Protein AF-A0A528TEJ8-F1 (afdb_monomer)

pLDDT: mean 92.97, std 4.84, range [78.0, 98.19]

Radius of gyration: 12.5 Å; Cα contacts (8 Å, |Δi|>4): 80; chains: 1; bounding box: 31×21×37 Å

Structure (mmCIF, N/CA/C/O backbone):
data_AF-A0A528TEJ8-F1
#
_entry.id   AF-A0A528TEJ8-F1
#
loop_
_atom_site.group_PDB
_atom_site.id
_atom_site.type_symbol
_atom_site.label_atom_id
_atom_site.label_alt_id
_atom_site.label_comp_id
_atom_site.label_asym_id
_atom_site.label_entity_id
_atom_site.label_seq_id
_atom_site.pdbx_PDB_ins_code
_atom_site.Car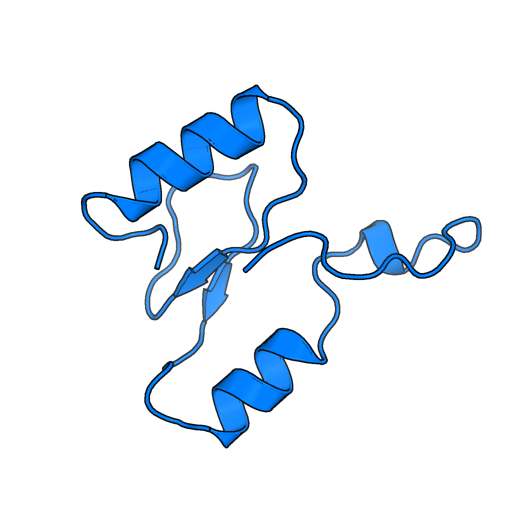tn_x
_atom_site.Cartn_y
_atom_site.Cartn_z
_atom_site.occupancy
_atom_site.B_iso_or_equiv
_atom_site.auth_seq_id
_atom_site.auth_comp_id
_atom_site.auth_asym_id
_atom_site.auth_atom_id
_atom_site.pdbx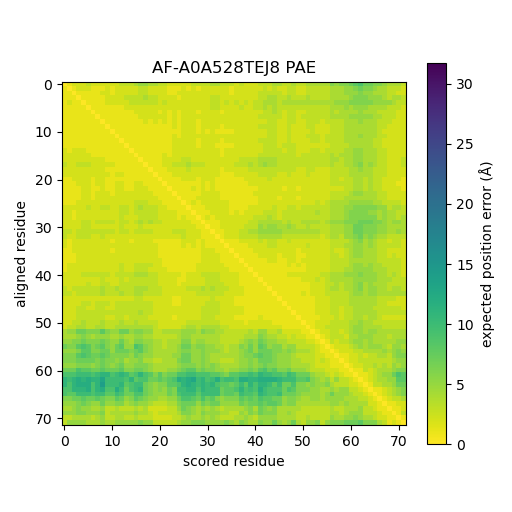_PDB_model_num
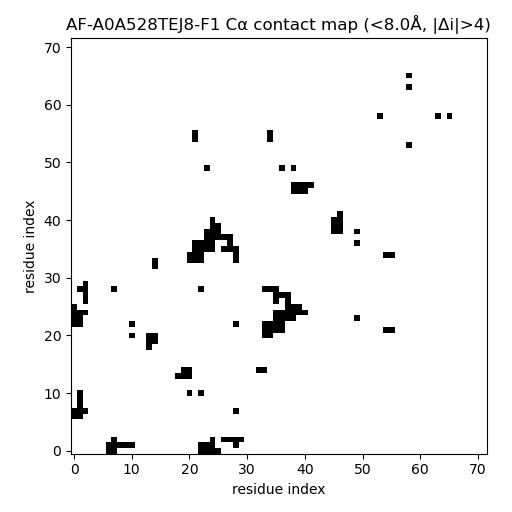ATOM 1 N N . GLY A 1 1 ? 0.134 -1.560 -6.949 1.00 94.69 1 GLY A N 1
ATOM 2 C CA . GLY A 1 1 ? 0.192 -0.665 -8.121 1.00 94.69 1 GLY A CA 1
ATOM 3 C C . GLY A 1 1 ? -1.125 0.060 -8.332 1.00 94.69 1 GLY A C 1
ATOM 4 O O . GLY A 1 1 ? -1.738 -0.061 -9.391 1.00 94.69 1 GLY A O 1
ATOM 5 N N . GLY A 1 2 ? -1.587 0.791 -7.321 1.00 96.56 2 GLY A N 1
ATOM 6 C CA . GLY A 1 2 ? -2.850 1.525 -7.317 1.00 96.56 2 GLY A CA 1
ATOM 7 C C . GLY A 1 2 ? -2.865 2.756 -8.220 1.00 96.56 2 GLY A C 1
ATOM 8 O O . GLY A 1 2 ? -3.928 3.170 -8.652 1.00 96.56 2 GLY A O 1
ATOM 9 N N . SER A 1 3 ? -1.718 3.328 -8.580 1.00 96.25 3 SER A N 1
ATOM 10 C CA . SER A 1 3 ? -1.633 4.468 -9.505 1.00 96.25 3 SER A CA 1
ATOM 11 C C . SER A 1 3 ? -1.930 4.077 -10.964 1.00 96.25 3 SER A C 1
ATOM 13 O O . SER A 1 3 ? -2.237 4.929 -11.804 1.00 96.25 3 SER A O 1
ATOM 15 N N . GLY A 1 4 ? -1.878 2.777 -11.280 1.00 95.69 4 GLY A N 1
ATOM 16 C CA . GLY A 1 4 ? -2.131 2.221 -12.608 1.00 95.69 4 GLY A CA 1
ATOM 17 C C . GLY A 1 4 ? -3.607 2.225 -13.025 1.00 95.69 4 GLY A C 1
ATOM 18 O O . GLY A 1 4 ? -4.473 2.767 -12.342 1.00 95.69 4 GLY A O 1
ATOM 19 N N . LYS A 1 5 ? -3.905 1.607 -14.176 1.00 96.25 5 LYS A N 1
ATOM 20 C CA . LYS A 1 5 ? -5.255 1.607 -14.775 1.00 96.25 5 LYS A CA 1
ATOM 21 C C . LYS A 1 5 ? -6.285 0.858 -13.931 1.00 96.25 5 LYS A C 1
ATOM 23 O O . LYS A 1 5 ? -7.266 1.454 -13.525 1.00 96.25 5 LYS A O 1
ATOM 28 N N . ALA A 1 6 ? -6.070 -0.431 -13.674 1.00 96.50 6 ALA A N 1
ATOM 29 C CA . ALA A 1 6 ? -7.014 -1.235 -12.896 1.00 96.50 6 ALA A CA 1
ATOM 30 C C . ALA A 1 6 ? -6.872 -0.974 -11.390 1.00 96.50 6 ALA A C 1
ATOM 32 O O . ALA A 1 6 ? -7.868 -0.820 -10.688 1.00 96.50 6 ALA A O 1
ATOM 33 N N . GLY A 1 7 ? -5.626 -0.853 -10.915 1.00 96.56 7 GLY A N 1
ATOM 34 C CA . GLY A 1 7 ? -5.316 -0.698 -9.495 1.00 96.56 7 GLY A CA 1
ATOM 35 C C . GLY A 1 7 ? -6.048 0.466 -8.829 1.00 96.56 7 GLY A C 1
ATOM 36 O O . GLY A 1 7 ? -6.542 0.293 -7.722 1.00 96.56 7 GLY A O 1
ATOM 37 N N . ARG A 1 8 ? -6.207 1.614 -9.505 1.00 96.50 8 ARG A N 1
ATOM 38 C CA . ARG A 1 8 ? -6.901 2.778 -8.919 1.00 96.50 8 ARG A CA 1
ATOM 39 C C . ARG A 1 8 ? -8.358 2.488 -8.579 1.00 96.50 8 ARG A C 1
ATOM 41 O O . ARG A 1 8 ? -8.846 2.940 -7.552 1.00 96.50 8 ARG A O 1
ATOM 48 N N . HIS A 1 9 ? -9.034 1.714 -9.428 1.00 97.19 9 HIS A N 1
ATOM 49 C CA . HIS A 1 9 ? -10.433 1.351 -9.228 1.00 97.19 9 HIS A CA 1
ATOM 50 C C . HIS A 1 9 ? -10.568 0.301 -8.127 1.00 97.19 9 HIS A C 1
ATOM 52 O O . HIS A 1 9 ? -11.458 0.419 -7.294 1.00 97.19 9 HIS A O 1
ATOM 58 N N . VAL A 1 10 ? -9.652 -0.673 -8.080 1.00 97.44 10 VAL A N 1
ATOM 59 C CA . VAL A 1 10 ? -9.610 -1.683 -7.010 1.00 97.44 10 VAL A CA 1
ATOM 60 C C . VAL A 1 10 ? -9.374 -1.023 -5.654 1.00 97.44 10 VAL A C 1
ATOM 62 O O . VAL A 1 10 ? -10.122 -1.272 -4.715 1.00 97.44 10 VAL A O 1
ATOM 65 N N . VAL A 1 11 ? -8.378 -0.141 -5.556 1.00 97.44 11 VAL A N 1
ATOM 66 C CA . VAL A 1 11 ? -8.073 0.578 -4.314 1.00 97.44 11 VAL A CA 1
ATOM 67 C C . VAL A 1 11 ? -9.270 1.409 -3.858 1.00 97.44 11 VAL A C 1
ATOM 69 O O . VAL A 1 11 ? -9.655 1.321 -2.696 1.00 97.44 11 VAL A O 1
ATOM 72 N N . GLN A 1 12 ? -9.885 2.177 -4.764 1.00 96.44 12 GLN A N 1
ATOM 73 C CA . GLN A 1 12 ? -11.068 2.972 -4.438 1.00 96.44 12 GLN A CA 1
ATOM 74 C C . GLN A 1 12 ? -12.216 2.090 -3.928 1.00 96.44 12 GLN A C 1
ATOM 76 O O . GLN A 1 12 ? -12.783 2.384 -2.880 1.00 96.44 12 GLN A O 1
ATOM 81 N N . TYR A 1 13 ? -12.501 0.986 -4.622 1.00 97.44 13 TYR A N 1
ATOM 82 C CA . TYR A 1 13 ? -13.544 0.040 -4.237 1.00 97.44 13 TYR A CA 1
ATOM 83 C C . TYR A 1 13 ? -13.303 -0.534 -2.835 1.00 97.44 13 TYR A C 1
ATOM 85 O O . TYR A 1 13 ? -14.206 -0.521 -2.005 1.00 97.44 13 TYR A O 1
ATOM 93 N N . LEU A 1 14 ? -12.086 -0.996 -2.536 1.00 96.88 14 LEU A N 1
ATOM 94 C CA . LEU A 1 14 ? -11.751 -1.559 -1.223 1.00 96.88 14 LEU A CA 1
ATOM 95 C C . LEU A 1 14 ? -11.914 -0.526 -0.099 1.00 96.88 14 LEU A C 1
ATOM 97 O O . LEU A 1 14 ? -12.502 -0.825 0.938 1.00 96.88 14 LEU A O 1
ATOM 101 N N . VAL A 1 15 ? -11.458 0.709 -0.321 1.00 96.06 15 VAL A N 1
ATOM 102 C CA . VAL A 1 15 ? -11.614 1.803 0.651 1.00 96.06 15 VAL A CA 1
ATOM 103 C C . VAL A 1 15 ? -13.087 2.139 0.888 1.00 96.06 15 VAL A C 1
ATOM 105 O O . VAL A 1 15 ? -13.487 2.365 2.028 1.00 96.06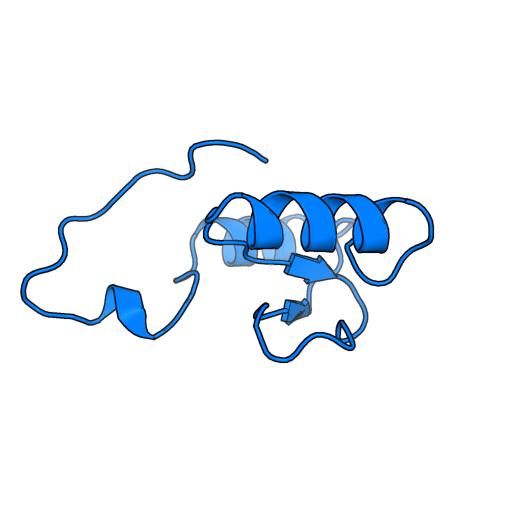 15 VAL A O 1
ATOM 108 N N . GLU A 1 16 ? -13.911 2.158 -0.161 1.00 97.06 16 GLU A N 1
ATOM 109 C CA . GLU A 1 16 ? -15.360 2.391 -0.052 1.00 97.06 16 GLU A CA 1
ATOM 110 C C . GLU A 1 16 ? -16.077 1.298 0.751 1.00 97.06 16 GLU A C 1
ATOM 112 O O . GLU A 1 16 ? -17.082 1.581 1.400 1.00 97.06 16 GLU A O 1
ATOM 117 N N . HIS A 1 17 ? -15.528 0.082 0.777 1.00 96.75 17 HIS A N 1
ATOM 118 C CA . HIS A 1 17 ? -16.032 -1.037 1.579 1.00 96.75 17 HIS A CA 1
ATOM 119 C C . HIS A 1 17 ? -15.435 -1.094 2.995 1.00 96.75 17 HIS A C 1
ATOM 121 O O . HIS A 1 17 ? -15.701 -2.037 3.738 1.00 96.75 17 HIS A O 1
ATOM 127 N N . GLY A 1 18 ? -14.655 -0.086 3.395 1.00 94.81 18 GLY A N 1
ATOM 128 C CA . GLY A 1 18 ? -14.087 0.015 4.740 1.00 94.81 18 GLY A CA 1
ATOM 129 C C . GLY A 1 18 ? -12.799 -0.781 4.951 1.00 94.81 18 GLY A C 1
ATOM 130 O O . GLY A 1 18 ? -12.349 -0.899 6.090 1.00 94.81 18 GLY A O 1
ATOM 131 N N . CYS A 1 19 ? -12.180 -1.306 3.890 1.00 94.06 19 CYS A N 1
ATOM 132 C CA . CYS A 1 19 ? -10.878 -1.952 4.001 1.00 94.06 19 CYS A CA 1
ATOM 133 C C . CYS A 1 19 ? -9.781 -0.916 4.286 1.00 94.06 19 CYS A C 1
ATOM 135 O O . CYS A 1 19 ? -9.736 0.157 3.675 1.00 94.06 19 CYS A O 1
ATOM 137 N N . GLN A 1 20 ? -8.845 -1.271 5.165 1.00 92.06 20 GLN A N 1
ATOM 138 C CA . GLN A 1 20 ? -7.588 -0.543 5.304 1.00 92.06 20 GLN A CA 1
ATOM 139 C C . GLN A 1 20 ? -6.652 -0.981 4.176 1.00 92.06 20 GLN A C 1
ATOM 141 O O . GLN A 1 20 ? -6.321 -2.157 4.059 1.00 92.06 20 GLN A O 1
ATOM 146 N N . VAL A 1 21 ? -6.255 -0.043 3.318 1.00 94.56 21 VAL A N 1
ATOM 147 C CA . VAL A 1 21 ? -5.452 -0.343 2.127 1.00 94.56 21 VAL A CA 1
ATOM 148 C C . VAL A 1 21 ? -4.090 0.328 2.238 1.00 94.56 21 VAL A C 1
ATOM 150 O O . VAL A 1 21 ? -3.997 1.552 2.344 1.00 94.56 21 VAL A O 1
ATOM 153 N N . LEU A 1 22 ? -3.030 -0.474 2.144 1.00 94.94 22 LEU A N 1
ATOM 154 C CA . LEU A 1 22 ? -1.680 -0.005 1.849 1.00 94.94 22 LEU A CA 1
ATOM 155 C C . LEU A 1 22 ? -1.420 -0.176 0.352 1.00 94.94 22 LEU A C 1
ATOM 157 O O . LEU A 1 22 ? -1.431 -1.290 -0.167 1.00 94.94 22 LEU A O 1
ATOM 161 N N . ASN A 1 23 ? -1.163 0.919 -0.358 1.00 96.31 23 ASN A N 1
ATOM 162 C CA . ASN A 1 23 ? -0.791 0.842 -1.765 1.00 96.31 23 ASN A CA 1
ATOM 163 C C . ASN A 1 23 ? 0.731 0.699 -1.916 1.00 96.31 23 ASN A C 1
ATOM 165 O O . ASN A 1 23 ? 1.478 1.567 -1.478 1.00 96.31 23 ASN A O 1
ATOM 169 N N . ILE A 1 24 ? 1.189 -0.352 -2.593 1.00 96.44 24 ILE A N 1
ATOM 170 C CA . ILE A 1 24 ? 2.590 -0.517 -3.012 1.00 96.44 24 ILE A CA 1
ATOM 171 C C . ILE A 1 24 ? 2.705 -0.080 -4.472 1.00 96.44 24 ILE A C 1
ATOM 173 O O . ILE A 1 24 ? 2.039 -0.652 -5.343 1.00 96.44 24 ILE A O 1
ATOM 177 N N . ASP A 1 25 ? 3.500 0.944 -4.770 1.00 97.62 25 ASP A N 1
ATOM 178 C CA . ASP A 1 25 ? 3.604 1.488 -6.130 1.00 97.62 25 ASP A CA 1
ATOM 179 C C . ASP A 1 25 ? 4.925 2.229 -6.370 1.00 97.62 25 ASP A C 1
ATOM 181 O O . ASP A 1 25 ? 5.598 2.635 -5.439 1.00 97.62 25 ASP A O 1
ATOM 185 N N . THR A 1 26 ? 5.280 2.477 -7.625 1.00 97.31 26 THR A N 1
ATOM 186 C CA . THR A 1 26 ? 6.439 3.309 -8.000 1.00 97.31 26 THR A CA 1
ATOM 187 C C . THR A 1 26 ? 6.128 4.807 -7.977 1.00 97.31 26 THR A C 1
ATOM 189 O O . THR A 1 26 ? 7.037 5.633 -8.047 1.00 97.31 26 THR A O 1
ATOM 192 N N . LYS A 1 27 ? 4.844 5.181 -7.900 1.00 96.25 27 LYS A N 1
ATOM 193 C CA . LYS A 1 27 ? 4.370 6.571 -7.900 1.00 96.25 27 LYS A CA 1
ATOM 194 C C . LYS A 1 27 ? 3.305 6.788 -6.826 1.00 96.25 27 LYS A C 1
ATOM 196 O O . LYS A 1 27 ? 2.529 5.867 -6.568 1.00 96.25 27 LYS A O 1
ATOM 201 N N . PRO A 1 28 ? 3.208 7.997 -6.244 1.00 95.56 28 PRO A N 1
ATOM 202 C CA . PRO A 1 28 ? 2.133 8.323 -5.316 1.00 95.56 28 PRO A CA 1
ATOM 203 C C . PRO A 1 28 ? 0.756 8.099 -5.947 1.00 95.56 28 PRO A C 1
ATOM 205 O O . PRO A 1 28 ? 0.525 8.457 -7.104 1.00 95.56 28 PRO A O 1
ATOM 208 N N . LEU A 1 29 ? -0.163 7.519 -5.177 1.00 96.12 29 LEU A N 1
ATOM 209 C CA . LEU A 1 29 ? -1.576 7.491 -5.530 1.00 96.12 29 LEU A CA 1
ATOM 210 C C . LEU A 1 29 ? -2.225 8.824 -5.150 1.00 96.12 29 LEU A C 1
ATOM 212 O O . LEU A 1 29 ? -2.068 9.288 -4.023 1.00 96.12 29 LEU A O 1
ATOM 216 N N . ASP A 1 30 ? -3.001 9.397 -6.066 1.00 94.38 30 ASP A N 1
ATOM 217 C CA . ASP A 1 30 ? -3.832 10.576 -5.805 1.00 94.38 30 ASP A CA 1
ATOM 218 C C . ASP A 1 30 ? -5.107 10.183 -5.037 1.00 94.38 30 ASP A C 1
ATOM 220 O O . ASP A 1 30 ? -6.221 10.192 -5.560 1.00 94.38 30 ASP A O 1
ATOM 224 N N . ASN A 1 31 ? -4.925 9.703 -3.805 1.00 93.31 31 ASN A N 1
ATOM 225 C CA . ASN A 1 31 ? -6.006 9.384 -2.880 1.00 93.31 31 ASN A CA 1
ATOM 226 C C . ASN A 1 31 ? -5.534 9.614 -1.433 1.00 93.31 31 ASN A C 1
ATOM 228 O O . ASN A 1 31 ? -4.760 8.809 -0.913 1.00 93.31 31 ASN A O 1
ATOM 232 N N . PRO A 1 32 ? -6.015 10.664 -0.740 1.00 91.31 32 PRO A N 1
ATOM 233 C CA . PRO A 1 32 ? -5.542 11.005 0.602 1.00 91.31 32 PRO A CA 1
ATOM 234 C C . PRO A 1 32 ? -5.939 9.981 1.675 1.00 91.31 32 PRO A C 1
ATOM 236 O O . PRO A 1 32 ? -5.382 10.004 2.769 1.00 91.31 32 PRO A O 1
ATOM 239 N N . LYS A 1 33 ? -6.891 9.081 1.387 1.00 92.06 33 LYS A N 1
ATOM 240 C CA . LYS A 1 33 ? -7.305 8.012 2.310 1.00 92.06 33 LYS A CA 1
ATOM 241 C C . LYS A 1 33 ? -6.372 6.801 2.273 1.00 92.06 33 LYS A C 1
ATOM 243 O O . LYS A 1 33 ? -6.512 5.915 3.109 1.00 92.06 33 LYS A O 1
ATOM 248 N N . VAL A 1 34 ? -5.452 6.740 1.308 1.00 94.38 34 VAL A N 1
ATOM 249 C CA . VAL A 1 34 ? -4.612 5.566 1.060 1.00 94.38 34 VAL A CA 1
ATOM 250 C C . VAL A 1 34 ? -3.151 5.963 1.111 1.00 94.38 34 VAL A C 1
ATOM 252 O O . VAL A 1 34 ? -2.649 6.705 0.265 1.00 94.38 34 VAL A O 1
ATOM 255 N N . ARG A 1 35 ? -2.430 5.412 2.085 1.00 94.06 35 ARG A N 1
ATOM 256 C CA . ARG A 1 35 ? -0.979 5.556 2.127 1.00 94.06 35 ARG A CA 1
ATOM 257 C C . ARG A 1 35 ? -0.364 4.770 0.973 1.00 94.06 35 ARG A C 1
ATOM 259 O O . ARG A 1 35 ? -0.703 3.609 0.751 1.00 94.06 35 ARG A O 1
ATOM 266 N N . THR A 1 36 ? 0.567 5.401 0.263 1.00 95.62 36 THR A N 1
ATOM 267 C CA . THR A 1 36 ? 1.399 4.718 -0.730 1.00 95.62 36 THR A CA 1
ATOM 268 C C . THR A 1 36 ? 2.806 4.534 -0.184 1.00 95.62 36 THR A C 1
ATOM 270 O O . THR A 1 36 ? 3.449 5.512 0.198 1.00 95.62 36 THR A O 1
ATOM 273 N N . LEU A 1 37 ? 3.284 3.293 -0.163 1.00 95.62 37 LEU A N 1
ATOM 274 C CA . LEU A 1 37 ? 4.695 2.987 0.010 1.00 95.62 37 LEU A CA 1
ATOM 275 C C . LEU A 1 37 ? 5.343 2.903 -1.372 1.00 95.62 37 LEU A C 1
ATOM 277 O O . LEU A 1 37 ? 4.894 2.141 -2.232 1.00 95.62 37 LEU A O 1
ATOM 281 N N . ILE A 1 38 ? 6.374 3.723 -1.585 1.00 96.88 38 ILE A N 1
ATOM 282 C CA . ILE A 1 38 ? 7.106 3.721 -2.848 1.00 96.88 38 ILE A CA 1
ATOM 283 C C . ILE A 1 38 ? 8.006 2.490 -2.893 1.00 96.88 38 ILE A C 1
ATOM 285 O O . ILE A 1 38 ? 8.829 2.289 -2.002 1.00 96.88 38 ILE A O 1
ATOM 289 N N . THR A 1 39 ? 7.808 1.634 -3.889 1.00 97.25 39 THR A N 1
ATOM 290 C CA . THR A 1 39 ? 8.456 0.320 -3.968 1.00 97.25 39 THR A CA 1
ATOM 291 C C . THR A 1 39 ? 8.549 -0.132 -5.419 1.00 97.25 39 THR A C 1
ATOM 293 O O . THR A 1 39 ? 7.552 -0.126 -6.147 1.00 97.25 39 THR A O 1
ATOM 296 N N . ASP A 1 40 ? 9.738 -0.569 -5.826 1.00 97.44 40 ASP A N 1
ATOM 297 C CA . ASP A 1 40 ? 9.925 -1.351 -7.044 1.00 97.44 40 ASP A CA 1
ATOM 298 C C . ASP A 1 40 ? 9.702 -2.838 -6.741 1.00 97.44 40 ASP A C 1
ATOM 300 O O . ASP A 1 40 ? 10.459 -3.458 -5.999 1.00 97.44 40 ASP A O 1
ATOM 304 N N . ILE A 1 41 ? 8.652 -3.420 -7.321 1.00 95.81 41 ILE A N 1
ATOM 305 C CA . ILE A 1 41 ? 8.296 -4.827 -7.092 1.00 95.81 41 ILE A CA 1
ATOM 306 C C . ILE A 1 41 ? 9.247 -5.822 -7.773 1.00 95.81 41 ILE A C 1
ATOM 308 O O . ILE A 1 41 ? 9.158 -7.021 -7.517 1.00 95.81 41 ILE A O 1
ATOM 312 N N . THR A 1 42 ? 10.130 -5.351 -8.658 1.00 97.50 42 THR A N 1
ATOM 313 C CA . THR A 1 42 ? 11.170 -6.181 -9.284 1.00 97.50 42 THR A CA 1
ATOM 314 C C . THR A 1 42 ? 12.400 -6.342 -8.387 1.00 97.50 42 THR A C 1
ATOM 316 O O . THR A 1 42 ? 13.221 -7.231 -8.618 1.00 97.50 42 THR A O 1
ATOM 319 N N . ASP A 1 43 ? 12.494 -5.545 -7.319 1.00 98.19 43 ASP A N 1
ATOM 320 C CA . ASP A 1 43 ? 13.522 -5.633 -6.290 1.00 98.19 43 ASP A CA 1
ATOM 321 C C . ASP A 1 43 ? 12.989 -6.397 -5.068 1.00 98.19 43 ASP A C 1
ATOM 323 O O . ASP A 1 43 ? 12.154 -5.914 -4.299 1.00 98.19 43 ASP A O 1
ATOM 327 N N . SER A 1 44 ? 13.502 -7.612 -4.861 1.00 97.00 44 SER A N 1
ATOM 328 C CA . SER A 1 44 ? 13.078 -8.468 -3.744 1.00 97.00 44 SER A CA 1
ATOM 329 C C . SER A 1 44 ? 13.329 -7.860 -2.359 1.00 97.00 44 SER A C 1
ATOM 331 O O . SER A 1 44 ?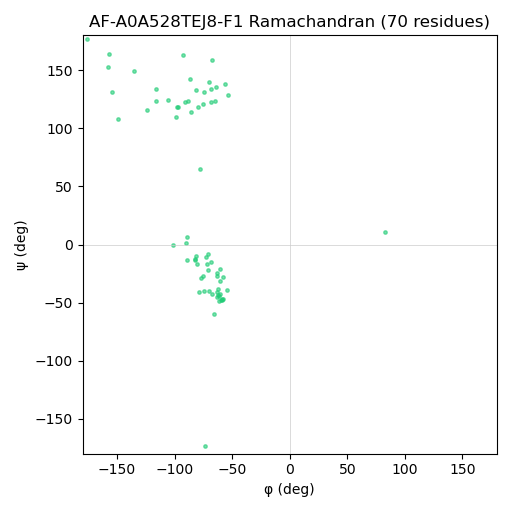 12.545 -8.101 -1.4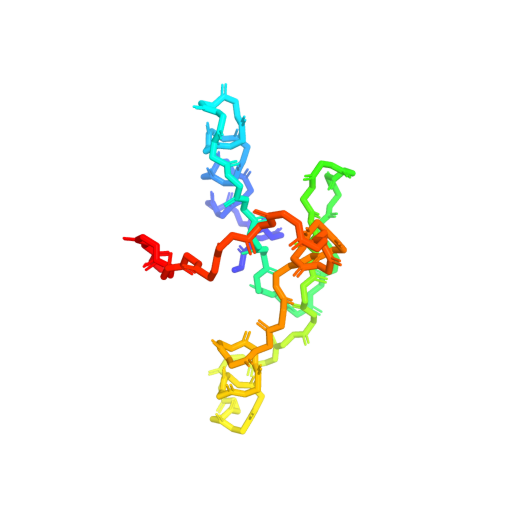40 1.00 97.00 44 SER A O 1
ATOM 333 N N . GLY A 1 45 ? 14.383 -7.054 -2.197 1.00 97.56 45 GLY A N 1
ATOM 334 C CA . GLY A 1 45 ? 14.698 -6.398 -0.932 1.00 97.56 45 GLY A CA 1
ATOM 335 C C . GLY A 1 45 ? 13.682 -5.308 -0.608 1.00 97.56 45 GLY A C 1
ATOM 336 O O . GLY A 1 45 ? 13.230 -5.197 0.534 1.00 97.56 45 GLY A O 1
ATOM 337 N N . GLN A 1 46 ? 13.256 -4.553 -1.621 1.00 97.38 46 GLN A N 1
ATOM 338 C CA . GLN A 1 46 ? 12.198 -3.557 -1.463 1.00 97.38 46 GLN A CA 1
ATOM 339 C C . GLN A 1 46 ? 10.843 -4.206 -1.165 1.00 97.38 46 GLN A C 1
ATOM 341 O O . GLN A 1 46 ? 10.144 -3.741 -0.267 1.00 97.38 46 GLN A O 1
ATOM 346 N N . VAL A 1 47 ? 10.492 -5.303 -1.845 1.00 95.81 47 VAL A N 1
ATOM 347 C CA . VAL A 1 47 ? 9.250 -6.048 -1.564 1.00 95.81 47 VAL A CA 1
ATOM 348 C C . VAL A 1 47 ? 9.256 -6.622 -0.149 1.00 95.81 47 VAL A C 1
ATOM 350 O O . VAL A 1 47 ? 8.273 -6.470 0.575 1.00 95.81 47 VAL A O 1
ATOM 353 N N . PHE A 1 48 ? 10.364 -7.236 0.275 1.00 95.00 48 PHE A N 1
ATOM 354 C CA . PHE A 1 48 ? 10.496 -7.763 1.632 1.00 95.00 48 PHE A CA 1
ATOM 355 C C . PHE A 1 48 ? 10.303 -6.665 2.682 1.00 95.00 48 PHE A C 1
ATOM 357 O O . PHE A 1 48 ? 9.531 -6.841 3.626 1.00 95.00 48 PHE A O 1
ATOM 364 N N . ASN A 1 49 ? 10.956 -5.515 2.493 1.00 93.81 49 ASN A N 1
ATOM 365 C CA . ASN A 1 49 ? 10.799 -4.373 3.385 1.00 93.81 49 ASN A CA 1
ATOM 366 C C . ASN A 1 49 ? 9.348 -3.867 3.398 1.00 93.81 49 ASN A C 1
ATOM 368 O O . ASN A 1 49 ? 8.792 -3.637 4.468 1.00 93.81 49 ASN A O 1
ATOM 372 N N . ALA A 1 50 ? 8.710 -3.751 2.231 1.00 93.44 50 ALA A N 1
ATOM 373 C CA . ALA A 1 50 ? 7.332 -3.287 2.114 1.00 93.44 50 ALA A CA 1
ATOM 374 C C . ALA A 1 50 ? 6.333 -4.178 2.862 1.00 93.44 50 ALA A C 1
ATOM 376 O O . ALA A 1 50 ? 5.461 -3.658 3.553 1.00 93.44 50 ALA A O 1
ATOM 377 N N . LEU A 1 51 ? 6.486 -5.501 2.762 1.00 91.50 51 LEU A N 1
ATOM 378 C CA . LEU A 1 51 ? 5.600 -6.471 3.415 1.00 91.50 51 LEU A CA 1
ATOM 379 C C . LEU A 1 51 ? 5.920 -6.702 4.900 1.00 91.50 51 LEU A C 1
ATOM 381 O O . LEU A 1 51 ? 5.084 -7.235 5.620 1.00 91.50 51 LEU A O 1
ATOM 385 N N . SER A 1 52 ? 7.109 -6.302 5.358 1.00 89.75 52 SER A N 1
ATOM 386 C CA . SER A 1 52 ? 7.533 -6.420 6.765 1.00 89.75 52 SER A CA 1
ATOM 387 C C . SER A 1 52 ? 7.438 -5.097 7.539 1.00 89.75 52 SER A C 1
ATOM 389 O O . SER A 1 52 ? 7.802 -5.040 8.713 1.00 89.75 52 SER A O 1
ATOM 391 N N . SER A 1 53 ? 7.004 -4.023 6.878 1.00 87.50 53 SER A N 1
ATOM 392 C CA . SER A 1 53 ? 6.882 -2.678 7.443 1.00 87.50 53 SER A CA 1
ATOM 393 C C . SER A 1 53 ? 5.489 -2.409 7.998 1.00 87.50 53 SER A C 1
ATOM 395 O O . SER A 1 53 ? 4.516 -3.048 7.612 1.00 87.50 53 SER A O 1
ATOM 397 N N . TYR A 1 54 ? 5.386 -1.370 8.828 1.00 87.69 54 TYR A N 1
ATOM 398 C CA . TYR A 1 54 ? 4.097 -0.859 9.275 1.00 87.69 54 TYR A CA 1
ATOM 399 C C . TYR A 1 54 ? 3.266 -0.297 8.106 1.00 87.69 54 TYR A C 1
ATOM 401 O O . TYR A 1 54 ? 3.770 0.484 7.276 1.00 87.69 54 TYR A O 1
ATOM 409 N N . ALA A 1 55 ? 1.976 -0.629 8.060 1.00 87.38 55 ALA A N 1
ATOM 410 C CA . ALA A 1 55 ? 1.048 -0.153 7.038 1.00 87.38 55 ALA A CA 1
ATOM 411 C C . ALA A 1 55 ? 0.632 1.308 7.263 1.00 87.38 55 ALA A C 1
ATOM 413 O O . ALA A 1 55 ? 0.396 2.037 6.294 1.0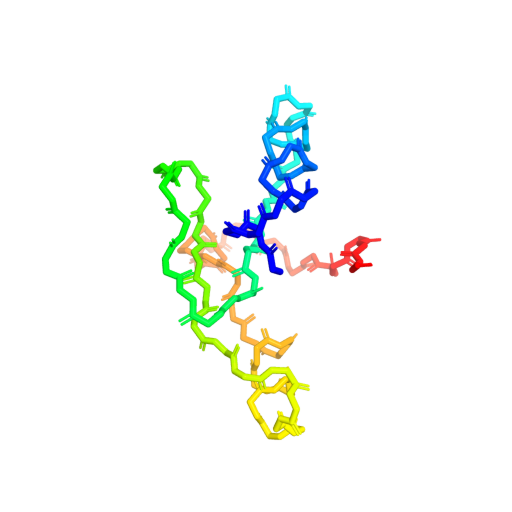0 87.38 55 ALA A O 1
ATOM 414 N N . GLY A 1 56 ? 0.646 1.803 8.504 1.00 85.19 56 GLY A N 1
ATOM 415 C CA . GLY A 1 56 ? 0.324 3.198 8.808 1.00 85.19 56 GLY A CA 1
ATOM 416 C C . GLY A 1 56 ? 0.501 3.578 10.276 1.00 85.19 56 GLY A C 1
ATOM 417 O O . GLY A 1 56 ? 0.805 2.744 11.117 1.00 85.19 56 GLY A O 1
ATOM 418 N N . LEU A 1 57 ? 0.285 4.861 10.593 1.00 83.12 57 LEU A N 1
ATOM 419 C CA . LEU A 1 57 ? 0.482 5.386 11.953 1.00 83.12 57 LEU A CA 1
ATOM 420 C C . LEU A 1 57 ? -0.454 4.764 13.001 1.00 83.12 57 LEU A C 1
ATOM 422 O O . LEU A 1 57 ? -0.118 4.745 14.179 1.00 83.12 57 LEU A O 1
ATOM 426 N N . HIS A 1 58 ? -1.613 4.253 12.575 1.00 83.19 58 HIS A N 1
ATOM 427 C CA . HIS A 1 58 ? -2.557 3.567 13.457 1.00 83.19 58 HIS A CA 1
ATOM 428 C C . HIS A 1 58 ? -1.927 2.353 14.158 1.00 83.19 58 HIS A C 1
ATOM 430 O O . HIS A 1 58 ? -2.305 2.042 15.282 1.00 83.19 58 HIS A O 1
ATOM 436 N N . GLU A 1 59 ? -0.922 1.719 13.549 1.00 85.44 59 GLU A N 1
ATOM 437 C CA . GLU A 1 59 ? -0.258 0.542 14.118 1.00 85.44 59 GLU A CA 1
ATOM 438 C C . GLU A 1 59 ? 0.620 0.842 15.340 1.00 85.44 59 GLU A C 1
ATOM 440 O O . GLU A 1 59 ? 1.056 -0.082 16.021 1.00 85.44 59 GLU A O 1
ATOM 445 N N . PHE A 1 60 ? 0.836 2.121 15.661 1.00 86.25 60 PHE A N 1
ATOM 446 C CA . PHE A 1 60 ? 1.502 2.543 16.894 1.00 86.25 60 PHE A CA 1
ATOM 447 C C . PHE A 1 60 ? 0.532 2.775 18.063 1.00 86.25 60 PHE A C 1
ATOM 449 O O . PHE A 1 60 ? 0.974 3.178 19.140 1.00 86.25 60 PHE A O 1
ATOM 456 N N . ASP A 1 61 ? -0.776 2.564 17.878 1.00 88.81 61 ASP A N 1
ATOM 457 C CA . ASP A 1 61 ? -1.747 2.684 18.966 1.00 88.81 61 ASP A CA 1
ATOM 458 C C . ASP A 1 61 ? -1.474 1.605 20.040 1.00 88.81 61 ASP A C 1
ATOM 460 O O . ASP A 1 61 ? -1.487 0.414 19.720 1.00 88.81 61 ASP A O 1
ATOM 464 N N . PRO A 1 62 ? -1.252 1.980 21.319 1.00 88.38 62 PRO A N 1
ATOM 465 C CA . PRO A 1 62 ? -0.916 1.030 22.385 1.00 88.38 62 PRO A CA 1
ATOM 466 C C . PRO A 1 62 ? -1.980 -0.042 22.639 1.00 88.38 62 PRO A C 1
ATOM 468 O O . PRO A 1 62 ? -1.690 -1.070 23.251 1.00 88.38 62 PRO A O 1
ATOM 471 N N . SER A 1 63 ? -3.224 0.217 22.236 1.00 90.00 63 SER A N 1
ATOM 472 C CA . SER A 1 63 ? -4.344 -0.711 22.385 1.00 90.00 63 SER A CA 1
ATOM 473 C C . SER A 1 63 ? -4.497 -1.664 21.197 1.00 90.00 63 SER A C 1
ATOM 475 O O . SER A 1 63 ? -5.222 -2.660 21.305 1.00 90.00 63 SER A O 1
ATOM 477 N N . LEU A 1 64 ? -3.818 -1.392 20.077 1.00 85.25 64 LEU A N 1
ATOM 478 C CA . LEU A 1 64 ? -3.927 -2.197 18.871 1.00 85.25 64 LEU A CA 1
ATOM 479 C C . LEU A 1 64 ? -3.180 -3.519 19.038 1.00 85.25 64 LEU A C 1
ATOM 481 O O . LEU A 1 64 ? -2.017 -3.575 19.434 1.00 85.25 64 LEU A O 1
ATOM 485 N N . ARG A 1 65 ? -3.854 -4.613 18.689 1.00 84.31 65 ARG A N 1
ATOM 486 C CA . ARG A 1 65 ? -3.199 -5.912 18.534 1.00 84.31 65 A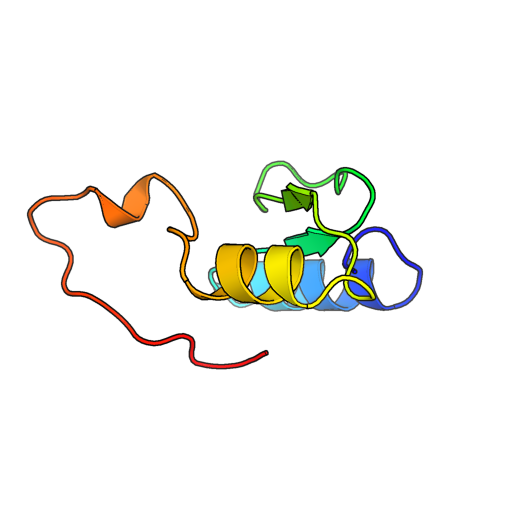RG A CA 1
ATOM 487 C C . ARG A 1 65 ? -2.667 -6.030 17.117 1.00 84.31 65 ARG A C 1
ATOM 489 O O . ARG A 1 65 ? -3.344 -5.607 16.188 1.00 84.31 65 ARG A O 1
ATOM 496 N N . ALA A 1 66 ? -1.497 -6.646 16.960 1.00 78.00 66 ALA A N 1
ATOM 497 C CA . ALA A 1 66 ? -0.973 -6.978 15.642 1.00 78.00 66 ALA A CA 1
ATOM 498 C C . ALA A 1 66 ? -2.020 -7.779 14.851 1.00 78.00 66 ALA A C 1
ATOM 500 O O . ALA A 1 66 ? -2.564 -8.765 15.358 1.00 78.00 66 ALA A O 1
ATOM 501 N N . GLN A 1 67 ? -2.302 -7.332 13.631 1.00 82.25 67 GLN A N 1
ATOM 502 C CA . GLN A 1 67 ? -3.248 -7.966 12.719 1.00 82.25 67 GLN A CA 1
ATOM 503 C C . GLN A 1 67 ? -2.457 -8.435 11.497 1.00 82.25 67 GLN A C 1
ATOM 505 O O . GLN A 1 67 ? -1.600 -7.688 11.018 1.00 82.25 67 GLN A O 1
ATOM 510 N N . PRO A 1 68 ? -2.665 -9.669 11.018 1.00 82.94 68 PRO A N 1
ATOM 511 C CA . PRO A 1 68 ? -2.049 -10.098 9.776 1.00 82.94 68 PRO A CA 1
ATOM 512 C C . PRO A 1 68 ? -2.642 -9.318 8.599 1.00 82.94 68 PRO A C 1
ATOM 514 O O . PRO A 1 68 ? -3.752 -8.798 8.669 1.00 82.94 68 PRO A O 1
ATOM 517 N N . VAL A 1 69 ? -1.906 -9.280 7.493 1.00 87.19 69 VAL A N 1
ATOM 518 C CA . VAL A 1 69 ? -2.470 -8.849 6.214 1.00 87.19 69 VAL A CA 1
ATOM 519 C C . VAL A 1 69 ? -3.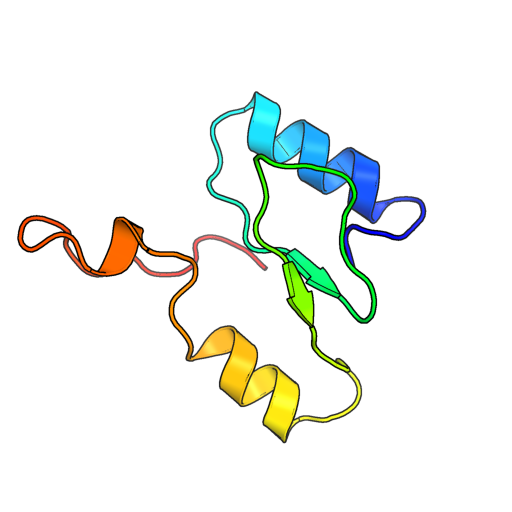484 -9.898 5.755 1.00 87.19 69 VAL A C 1
ATOM 521 O O . VAL A 1 69 ? -3.131 -11.067 5.597 1.00 87.19 69 VAL A O 1
ATOM 524 N N . ASP A 1 70 ? -4.727 -9.475 5.526 1.00 90.00 70 ASP A N 1
ATOM 525 C CA . ASP A 1 70 ? -5.816 -10.371 5.116 1.00 90.00 70 ASP A CA 1
ATOM 526 C C . ASP A 1 70 ? -5.741 -10.767 3.628 1.00 90.00 70 ASP A C 1
ATOM 528 O O . ASP A 1 70 ? -6.200 -11.846 3.250 1.00 90.00 70 ASP A O 1
ATOM 532 N N . ALA A 1 71 ? -5.181 -9.899 2.772 1.00 90.50 71 ALA A N 1
ATOM 533 C CA . ALA A 1 71 ? -5.047 -10.118 1.328 1.00 90.50 71 ALA A CA 1
ATOM 534 C C . ALA A 1 71 ? -3.927 -9.265 0.692 1.00 90.50 71 ALA A C 1
ATOM 536 O O . ALA A 1 71 ? -3.637 -8.166 1.170 1.00 90.50 71 ALA A O 1
ATOM 537 N N . VAL A 1 72 ? -3.343 -9.761 -0.413 1.00 88.00 72 VAL A N 1
ATOM 538 C CA . VAL A 1 72 ? -2.333 -9.084 -1.259 1.00 88.00 72 VAL A CA 1
ATOM 539 C C . VAL A 1 72 ? -2.769 -9.097 -2.719 1.00 88.00 72 VAL A C 1
ATOM 541 O O . VAL A 1 72 ? -3.217 -10.172 -3.178 1.00 88.00 72 VAL A O 1
#

Nearest PDB structures (foldseek):
  6kvc-assembly1_A-2  TM=8.413E-01  e=7.358E-02  Streptomyces viridosporus ATCC 14672
  5ovl-assembly1_B  TM=8.586E-01  e=1.116E-01  Mycolicibacterium smegmatis MC2 155
  5ovl-assembly1_C  TM=8.594E-01  e=1.116E-01  Mycolicibacterium smegmatis MC2 155
  5ovl-assembly1_D  TM=8.770E-01  e=1.578E-01  Mycolicibacterium smegmatis MC2 155
  5ovk-assembly1_D  TM=8.482E-01  e=1.943E-01  Mycolicibacterium smegmatis MC2 155

Mean predicted aligned error: 3.18 Å

Foldseek 3Di:
DCQDDVNVVVVVVCVVVVHQDEAEDCDDDPDPSYHYDHADPVDPVRVVCVQVDDSDPVVPPPPDDDDHDPDD

Solvent-accessible surface area (backbone atoms only — not comparable to full-atom values): 4621 Å² total; per-residue (Å²): 76,34,64,46,84,67,30,40,55,52,53,51,52,40,46,76,72,69,47,89,59,67,34,50,16,82,54,80,49,99,43,98,90,41,54,58,48,78,37,54,82,89,38,67,68,46,43,52,48,61,76,75,47,82,76,51,79,73,79,72,41,91,86,62,72,93,72,80,84,91,78,133

Sequence (72 aa):
GGSGKAGRHVVQYLVEHGCQVLNIDTKPLDNPKVRTLITDITDSGQVFNALSSYAGLHEFDPSLRAQPVDAV

Secondary structure (DSSP, 8-state):
-TTSTTHHHHHHHHHHTT---EEEESS--S-TTSEEEE--TT-HHHHHHHHHS-SSGGGG-TTPPP------